Protein AF-A0A2D5KA49-F1 (afdb_monomer_lite)

Sequence (143 aa):
MEFKLVHLPDELMQYQDSATKEDYTVKQFQLLISPQNDQIELFKVGIDDSESLDKRIQKLEFKTDSLFTAEVSGQTLLPVFTHYENYRGIKEEVLIHLHFETMKEITDDFTVVLNDFIFQSGEHRFVFEADKLNNPPLLKTIN

Radius of gyration: 17.17 Å; chains: 1; bounding box: 36×40×48 Å

Secondary structure (DSSP, 8-state):
-EEEEEEEPP-S-EEE-TTT--EEEEEEEEEEEE-SSTT--HHHHTT-S-S-HHHHHHHHT--GGGTEEEEETTEEEPPSEEEEE-TT-SSS-EEEEEEEEEESS--S-EEEEEEETTTT-EEEEEEE-HHHHHSPPP-----

pLDDT: mean 76.77, std 15.96, range [42.31, 97.25]

Structure (mmCIF, N/CA/C/O backbone):
data_AF-A0A2D5KA49-F1
#
_entry.id   AF-A0A2D5KA49-F1
#
loop_
_atom_site.group_PDB
_atom_site.id
_atom_site.type_symbol
_atom_site.label_atom_id
_atom_site.label_alt_id
_atom_site.label_comp_id
_atom_site.label_asym_id
_atom_site.label_entity_id
_atom_site.label_seq_id
_atom_site.pdbx_PDB_ins_code
_atom_site.Cartn_x
_atom_site.Cartn_y
_atom_site.Cartn_z
_atom_site.occupancy
_atom_site.B_iso_or_equiv
_atom_site.auth_seq_id
_atom_site.auth_comp_id
_atom_site.auth_asym_id
_atom_site.auth_atom_id
_atom_site.pdbx_PDB_model_num
ATOM 1 N N . MET A 1 1 ? -2.621 -5.736 15.677 1.00 83.56 1 MET A N 1
ATOM 2 C CA . MET A 1 1 ? -3.352 -5.421 14.427 1.00 83.56 1 MET A CA 1
ATOM 3 C C . MET A 1 1 ? -2.782 -6.261 13.309 1.00 83.56 1 MET A C 1
ATOM 5 O O . MET A 1 1 ? -1.641 -6.696 13.419 1.00 83.56 1 MET A O 1
ATOM 9 N N . GLU A 1 2 ? -3.571 -6.510 12.277 1.00 88.56 2 GLU A N 1
ATOM 10 C CA . GLU A 1 2 ? -3.139 -7.180 11.059 1.00 88.56 2 GLU A CA 1
ATOM 11 C C . GLU A 1 2 ? -3.120 -6.168 9.912 1.00 88.56 2 GLU A C 1
ATOM 13 O O . GLU A 1 2 ? -4.050 -5.378 9.753 1.00 88.56 2 GLU A O 1
ATOM 18 N N . PHE A 1 3 ? -2.039 -6.199 9.135 1.00 90.88 3 PHE A N 1
ATOM 19 C CA . PHE A 1 3 ? -1.862 -5.394 7.936 1.00 90.88 3 PHE A CA 1
ATOM 20 C C . PHE A 1 3 ? -1.690 -6.337 6.756 1.00 90.88 3 PHE A C 1
ATOM 22 O O . PHE A 1 3 ? -0.763 -7.149 6.731 1.00 90.88 3 PHE A O 1
ATOM 29 N N . LYS A 1 4 ? -2.578 -6.231 5.773 1.00 93.94 4 LYS A N 1
ATOM 30 C CA . LYS A 1 4 ? -2.550 -7.081 4.588 1.00 93.94 4 LYS A CA 1
ATOM 31 C C . LYS A 1 4 ? -2.641 -6.235 3.333 1.00 93.94 4 LYS A C 1
ATOM 33 O O . LYS A 1 4 ? -3.706 -5.718 3.010 1.00 93.94 4 LYS A O 1
ATOM 38 N N . LEU A 1 5 ? -1.525 -6.132 2.620 1.00 93.88 5 LEU A N 1
ATOM 39 C CA . LEU A 1 5 ? -1.453 -5.435 1.344 1.00 93.88 5 LEU A CA 1
ATOM 40 C C . LEU A 1 5 ? -1.586 -6.428 0.189 1.00 93.88 5 LEU A C 1
ATOM 42 O O . LEU A 1 5 ? -0.891 -7.444 0.151 1.00 93.88 5 LEU A O 1
ATOM 46 N N . VAL A 1 6 ? -2.469 -6.128 -0.758 1.00 92.88 6 VAL A N 1
ATOM 47 C CA . VAL A 1 6 ? -2.623 -6.898 -1.996 1.00 92.88 6 VAL A CA 1
ATOM 48 C C . VAL A 1 6 ? -2.419 -5.993 -3.203 1.00 92.88 6 VAL A C 1
ATOM 50 O O . VAL A 1 6 ? -2.850 -4.845 -3.193 1.00 92.88 6 VAL A O 1
ATOM 53 N N . HIS A 1 7 ? -1.770 -6.514 -4.239 1.00 90.75 7 HIS A N 1
ATOM 54 C CA . HIS A 1 7 ? -1.725 -5.873 -5.550 1.00 90.75 7 HIS A CA 1
ATOM 55 C C . HIS A 1 7 ? -3.046 -6.133 -6.281 1.00 90.75 7 HIS A C 1
ATOM 57 O O . HIS A 1 7 ? -3.512 -7.277 -6.336 1.00 90.75 7 HIS A O 1
ATOM 63 N N . LEU A 1 8 ? -3.638 -5.080 -6.832 1.00 86.94 8 LEU A N 1
ATOM 64 C CA . LEU A 1 8 ? -4.794 -5.163 -7.711 1.00 86.94 8 LEU A CA 1
ATOM 65 C C . LEU A 1 8 ? -4.278 -5.202 -9.155 1.00 86.94 8 LEU A C 1
ATOM 67 O O . LEU A 1 8 ? -3.533 -4.303 -9.536 1.00 86.94 8 LEU A O 1
ATOM 71 N N . PRO A 1 9 ? -4.622 -6.232 -9.951 1.00 75.25 9 PRO A N 1
ATOM 72 C CA . PRO A 1 9 ? -4.177 -6.319 -11.335 1.00 75.25 9 PRO A CA 1
ATOM 73 C C . PRO A 1 9 ? -4.582 -5.072 -12.115 1.00 75.25 9 PRO A C 1
ATOM 75 O O . PRO A 1 9 ? -5.720 -4.619 -11.997 1.00 75.25 9 PRO A O 1
ATOM 78 N N . ASP A 1 10 ? -3.672 -4.567 -12.943 1.00 68.25 10 ASP A N 1
ATOM 79 C CA . ASP A 1 10 ? -3.952 -3.426 -13.802 1.00 68.25 10 ASP A CA 1
ATOM 80 C C . ASP A 1 10 ? -5.162 -3.741 -14.705 1.00 68.25 10 ASP A C 1
ATOM 82 O O . ASP A 1 10 ? -5.121 -4.652 -15.538 1.00 68.25 10 ASP A O 1
ATOM 86 N N . GLU A 1 11 ? -6.236 -2.955 -14.607 1.00 61.00 11 GLU A N 1
ATOM 87 C CA . GLU A 1 11 ? -7.047 -2.710 -15.797 1.00 61.00 11 GLU A CA 1
ATOM 88 C C . GLU A 1 11 ? -6.111 -1.973 -16.752 1.00 61.00 11 GLU A C 1
ATOM 90 O O . GLU A 1 11 ? -5.633 -0.906 -16.390 1.00 61.00 11 GLU A O 1
ATOM 95 N N . LEU A 1 12 ? -5.764 -2.574 -17.895 1.00 52.88 12 LEU A N 1
ATOM 96 C CA . LEU A 1 12 ? -4.778 -2.084 -18.872 1.00 52.88 12 LEU A CA 1
ATOM 97 C C . LEU A 1 12 ? -4.971 -0.592 -19.228 1.00 52.88 12 LEU A C 1
ATOM 99 O O . LEU A 1 12 ? -5.525 -0.256 -20.271 1.00 52.88 12 LEU A O 1
ATOM 103 N N . MET A 1 13 ? -4.485 0.311 -18.382 1.00 52.34 13 MET A N 1
ATOM 104 C CA . MET A 1 13 ? -4.484 1.752 -18.584 1.00 52.34 13 MET A CA 1
ATOM 105 C C . MET A 1 13 ? -3.026 2.168 -18.704 1.00 52.34 13 MET A C 1
ATOM 107 O O . MET A 1 13 ? -2.321 2.379 -17.721 1.00 52.34 13 MET A O 1
ATOM 111 N N . GLN A 1 14 ? -2.557 2.184 -19.950 1.00 59.94 14 GLN A N 1
ATOM 112 C CA . GLN A 1 14 ? -1.242 2.701 -20.305 1.00 59.94 14 GLN A CA 1
ATOM 113 C C . GLN A 1 14 ? -1.380 4.205 -20.507 1.00 59.94 14 GLN A C 1
ATOM 115 O O . GLN A 1 14 ? -2.161 4.649 -21.353 1.00 59.94 14 GLN A O 1
ATOM 120 N N . TYR A 1 15 ? -0.633 4.974 -19.723 1.00 64.88 15 TYR A N 1
ATOM 121 C CA . TYR A 1 15 ? -0.568 6.418 -19.870 1.00 64.88 15 TYR A CA 1
ATOM 122 C C . TYR A 1 15 ? 0.723 6.760 -20.600 1.00 64.88 15 TYR A C 1
ATOM 124 O O . TYR A 1 15 ? 1.793 6.254 -20.267 1.00 64.88 15 TYR A O 1
ATOM 132 N N . GLN A 1 16 ? 0.612 7.609 -21.617 1.00 60.59 16 GLN A N 1
ATOM 133 C CA . GLN A 1 16 ? 1.772 8.181 -22.278 1.00 60.59 16 GLN A CA 1
ATOM 134 C C . GLN A 1 16 ? 1.882 9.634 -21.843 1.00 60.59 16 GLN A C 1
ATOM 136 O O . GLN A 1 16 ? 0.955 10.422 -22.065 1.00 60.59 16 GLN A O 1
ATOM 141 N N . ASP A 1 17 ? 3.009 10.002 -21.242 1.00 63.41 17 ASP A N 1
ATOM 142 C CA . ASP A 1 17 ? 3.272 11.407 -20.968 1.00 63.41 17 ASP A CA 1
ATOM 143 C C . ASP A 1 17 ? 3.488 12.137 -22.301 1.00 63.41 17 ASP A C 1
ATOM 145 O O . ASP A 1 17 ? 4.411 11.863 -23.070 1.00 63.41 17 ASP A O 1
ATOM 149 N N . SER A 1 18 ? 2.604 13.090 -22.589 1.00 58.16 18 SER A N 1
ATOM 150 C CA . SER A 1 18 ? 2.638 13.894 -23.811 1.00 58.16 18 SER A CA 1
ATOM 151 C C . SER A 1 18 ? 3.921 14.723 -23.991 1.00 58.16 18 SER A C 1
ATOM 153 O O . SER A 1 18 ? 4.251 15.077 -25.125 1.00 58.16 18 SER A O 1
ATOM 155 N N . ALA A 1 19 ? 4.646 15.028 -22.909 1.00 64.00 19 ALA A N 1
ATOM 156 C CA . ALA A 1 19 ? 5.863 15.834 -22.927 1.00 64.00 19 ALA A CA 1
ATOM 157 C C . ALA A 1 19 ? 7.131 14.986 -23.105 1.00 64.00 19 ALA A C 1
ATOM 159 O O . ALA A 1 19 ? 7.995 15.341 -23.910 1.00 64.00 19 ALA A O 1
ATOM 160 N N . THR A 1 20 ? 7.242 13.867 -22.386 1.00 67.44 20 THR A N 1
ATOM 161 C CA . THR A 1 20 ? 8.438 13.001 -22.391 1.00 67.44 20 THR A CA 1
ATOM 162 C C . THR A 1 20 ? 8.332 11.829 -23.369 1.00 67.44 20 THR A C 1
ATOM 164 O O . THR A 1 20 ? 9.354 11.284 -23.782 1.00 67.44 20 THR A O 1
ATOM 167 N N . LYS A 1 21 ? 7.112 11.488 -23.812 1.00 66.12 21 LYS A N 1
ATOM 168 C CA . LYS A 1 21 ? 6.766 10.274 -24.575 1.00 66.12 21 LYS A CA 1
ATOM 169 C C . LYS A 1 21 ? 7.089 8.966 -23.851 1.00 66.12 21 LYS A C 1
ATOM 171 O O . LYS A 1 21 ? 7.092 7.922 -24.504 1.00 66.12 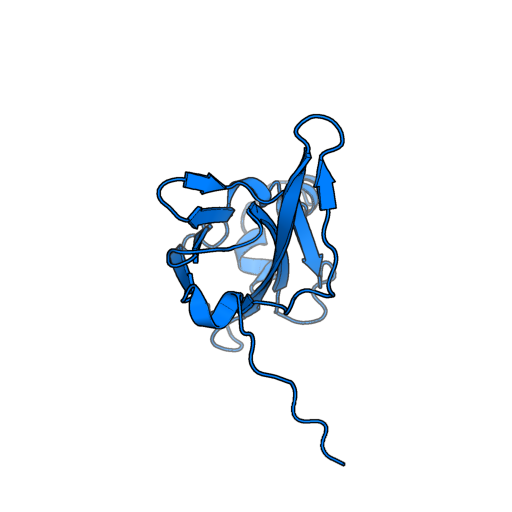21 LYS A O 1
ATOM 176 N N . GLU A 1 22 ? 7.364 9.013 -22.553 1.00 69.50 22 GLU A N 1
ATOM 177 C CA . GLU A 1 22 ? 7.603 7.815 -21.758 1.00 69.50 22 GLU A CA 1
ATOM 178 C C . GLU A 1 22 ? 6.276 7.106 -21.454 1.00 69.50 22 GLU A C 1
ATOM 180 O O . GLU A 1 22 ? 5.236 7.740 -21.242 1.00 69.50 22 GLU A O 1
ATOM 185 N N . ASP A 1 23 ? 6.322 5.773 -21.507 1.00 73.50 23 ASP A N 1
ATOM 186 C CA . ASP A 1 23 ? 5.198 4.905 -21.173 1.00 73.50 23 ASP A CA 1
ATOM 187 C C . ASP A 1 23 ? 5.216 4.643 -19.664 1.00 73.50 23 ASP A C 1
ATOM 189 O O . ASP A 1 23 ? 6.128 3.981 -19.151 1.00 73.50 23 ASP A O 1
ATOM 193 N N . TYR A 1 24 ? 4.170 5.091 -18.977 1.00 77.25 24 TYR A N 1
ATOM 194 C CA . TYR A 1 24 ? 3.973 4.835 -17.557 1.00 77.25 24 TYR A CA 1
ATOM 195 C C . TYR A 1 24 ? 2.777 3.913 -17.327 1.00 77.25 24 TYR A C 1
ATOM 197 O O . TYR A 1 24 ? 1.810 3.856 -18.096 1.00 77.25 24 TYR A O 1
ATOM 205 N N . THR A 1 25 ? 2.863 3.163 -16.235 1.00 82.19 25 THR A N 1
ATOM 206 C CA . THR A 1 25 ? 1.784 2.321 -15.721 1.00 82.19 25 THR A CA 1
ATOM 207 C C . THR A 1 25 ? 1.511 2.692 -14.275 1.00 82.19 25 THR A C 1
ATOM 209 O O . THR A 1 25 ? 2.404 3.138 -13.555 1.00 82.19 25 THR A O 1
ATOM 212 N N . VAL A 1 26 ? 0.263 2.526 -13.850 1.00 86.69 26 VAL A N 1
ATOM 213 C CA . VAL A 1 26 ? -0.142 2.776 -12.467 1.00 86.69 26 VAL A CA 1
ATOM 214 C C . VAL A 1 26 ? -0.338 1.437 -11.785 1.00 86.69 26 VAL A C 1
ATOM 216 O O . VAL A 1 26 ? -1.267 0.714 -12.134 1.00 86.69 26 VAL A O 1
ATOM 219 N N . LYS A 1 27 ? 0.504 1.131 -10.797 1.00 88.62 27 LYS A N 1
ATOM 220 C CA . LYS A 1 27 ? 0.335 -0.058 -9.959 1.00 88.62 27 LYS A CA 1
ATOM 221 C C . LYS A 1 27 ? -0.584 0.252 -8.802 1.00 88.62 27 LYS A C 1
ATOM 223 O O . LYS A 1 27 ? -0.371 1.218 -8.066 1.00 88.62 27 LYS A O 1
ATOM 228 N N . GLN A 1 28 ? -1.600 -0.585 -8.658 1.00 91.12 28 GLN A N 1
ATOM 229 C CA . GLN A 1 28 ? -2.670 -0.409 -7.692 1.00 91.12 28 GLN A CA 1
ATOM 230 C C . GLN A 1 28 ? -2.513 -1.416 -6.559 1.00 91.12 28 GLN A C 1
ATOM 232 O O . GLN A 1 28 ? -2.280 -2.605 -6.777 1.00 91.12 28 GLN A O 1
ATOM 237 N N . PHE A 1 29 ? -2.659 -0.945 -5.330 1.00 92.62 29 PHE A N 1
ATOM 238 C CA . PHE A 1 29 ? -2.593 -1.769 -4.136 1.00 92.62 29 PHE A CA 1
ATOM 239 C C . PHE A 1 29 ? -3.748 -1.443 -3.204 1.00 92.62 29 PHE A C 1
ATOM 241 O O . PHE A 1 29 ? -4.224 -0.313 -3.147 1.00 92.62 29 PHE A O 1
ATOM 248 N N . GLN A 1 30 ? -4.159 -2.442 -2.434 1.00 93.12 30 GLN A N 1
ATOM 249 C CA . GLN A 1 30 ? -5.195 -2.308 -1.427 1.00 93.12 30 GLN A CA 1
ATOM 250 C C . GLN A 1 30 ? -4.680 -2.849 -0.096 1.00 93.12 30 GLN A C 1
ATOM 252 O O . GLN A 1 30 ? -4.370 -4.036 0.026 1.00 93.12 30 GLN A O 1
ATOM 257 N N . LEU A 1 31 ? -4.568 -1.975 0.900 1.00 92.69 31 LEU A N 1
ATOM 258 C CA . LEU A 1 31 ? -4.214 -2.331 2.266 1.00 92.69 31 LEU A CA 1
ATOM 259 C C . LEU A 1 31 ? -5.485 -2.524 3.078 1.00 92.69 31 LEU A C 1
ATOM 261 O O . LEU A 1 31 ? -6.271 -1.595 3.243 1.00 92.69 31 LEU A O 1
ATOM 265 N N . LEU A 1 32 ? -5.648 -3.719 3.628 1.00 91.12 32 LEU A N 1
ATOM 266 C CA . LEU A 1 32 ? -6.597 -3.984 4.695 1.00 91.12 32 LEU A CA 1
ATOM 267 C C . LEU A 1 32 ? -5.885 -3.860 6.042 1.00 91.12 32 LEU A C 1
ATOM 269 O O . LEU A 1 32 ? -4.855 -4.501 6.266 1.00 91.12 32 LEU A O 1
ATOM 273 N N . ILE A 1 33 ? -6.469 -3.067 6.934 1.00 88.12 33 ILE A N 1
ATOM 274 C CA . ILE A 1 33 ? -6.098 -2.981 8.344 1.00 88.12 33 ILE A CA 1
ATOM 275 C C . ILE A 1 33 ? -7.263 -3.534 9.155 1.00 88.12 33 ILE A C 1
ATOM 277 O O . ILE A 1 33 ? -8.377 -3.013 9.079 1.00 88.12 33 ILE A O 1
ATOM 281 N N . SER A 1 34 ? -7.006 -4.578 9.934 1.00 87.88 34 SER A N 1
ATOM 282 C CA . SER A 1 34 ? -8.008 -5.233 10.777 1.00 87.88 34 SER A CA 1
ATOM 283 C C . SER A 1 34 ? -7.469 -5.489 12.191 1.00 87.88 34 SER A C 1
ATOM 285 O O . SER A 1 34 ? -6.253 -5.609 12.415 1.00 87.88 34 SER A O 1
ATOM 287 N N . PRO A 1 35 ? -8.343 -5.551 13.206 1.00 84.62 35 PRO A N 1
ATOM 288 C CA . PRO A 1 35 ? -7.956 -5.970 14.536 1.00 84.62 35 PRO A CA 1
ATOM 289 C C . PRO A 1 35 ? -7.628 -7.469 14.522 1.00 84.62 35 PRO A C 1
ATOM 291 O O . PRO A 1 35 ? -8.244 -8.258 13.814 1.00 84.62 35 PRO A O 1
ATOM 294 N N . GLN A 1 36 ? -6.652 -7.883 15.333 1.00 82.12 36 GLN A N 1
ATOM 295 C CA . GLN A 1 36 ? -6.300 -9.308 15.471 1.00 82.12 36 GLN A CA 1
ATOM 296 C C . GLN A 1 36 ? -7.310 -10.088 16.325 1.00 82.12 36 GLN A C 1
ATOM 298 O O . GLN A 1 36 ? -7.280 -11.316 16.351 1.00 82.12 36 GLN A O 1
ATOM 303 N N . ASN A 1 37 ? -8.151 -9.380 17.077 1.00 78.69 37 ASN A N 1
ATOM 304 C CA . ASN A 1 37 ? -9.232 -9.930 17.879 1.00 78.69 37 ASN A CA 1
ATOM 305 C C . ASN A 1 37 ? -10.274 -8.836 18.158 1.00 78.69 37 ASN A C 1
ATOM 307 O O . ASN A 1 37 ? -9.962 -7.648 18.094 1.00 78.69 37 ASN A O 1
ATOM 311 N N . ASP A 1 38 ? -11.478 -9.245 18.545 1.00 75.31 38 ASP A N 1
ATOM 312 C CA . ASP A 1 38 ? -12.626 -8.352 18.766 1.00 75.31 38 ASP A CA 1
ATOM 313 C C . ASP A 1 38 ? -12.460 -7.375 19.952 1.00 75.31 38 ASP A C 1
ATOM 315 O O . ASP A 1 38 ? -13.366 -6.601 20.245 1.00 75.31 38 ASP A O 1
ATOM 319 N N . GLN A 1 39 ? -11.333 -7.412 20.675 1.00 71.31 39 GLN A N 1
ATOM 320 C CA . GLN A 1 39 ? -11.067 -6.517 21.808 1.00 71.31 39 GLN A CA 1
ATOM 321 C C . GLN A 1 39 ? -10.348 -5.225 21.396 1.00 71.31 39 GLN A C 1
ATOM 323 O O . GLN A 1 39 ? -10.220 -4.318 22.217 1.00 71.31 39 GLN A O 1
ATOM 328 N N . ILE A 1 40 ? -9.856 -5.135 20.156 1.00 68.62 40 ILE A N 1
ATOM 329 C CA . ILE A 1 40 ? -9.194 -3.939 19.630 1.00 68.62 40 ILE A CA 1
ATOM 330 C C . ILE A 1 40 ? -10.209 -3.139 18.815 1.00 68.62 40 ILE A C 1
ATOM 332 O O . ILE A 1 40 ? -10.632 -3.570 17.748 1.00 68.62 40 ILE A O 1
ATOM 336 N N . GLU A 1 41 ? -10.547 -1.947 19.294 1.00 70.75 41 GLU A N 1
ATOM 337 C CA . GLU A 1 41 ? -11.376 -0.989 18.560 1.00 70.75 41 GLU A CA 1
ATOM 338 C C . GLU A 1 41 ? -10.456 -0.042 17.779 1.00 70.75 41 GLU A C 1
ATOM 340 O O . GLU A 1 41 ? -9.907 0.914 18.337 1.00 70.75 41 GLU A O 1
ATOM 345 N N . LEU A 1 42 ? -10.257 -0.318 16.486 1.00 71.88 42 LEU A N 1
ATOM 346 C CA . LEU A 1 42 ? -9.337 0.424 15.616 1.00 71.88 42 LEU A CA 1
ATOM 347 C C . LEU A 1 42 ? -9.669 1.912 15.600 1.00 71.88 42 LEU A C 1
ATOM 349 O O . LEU A 1 42 ? -8.778 2.758 15.696 1.00 71.88 42 LEU A O 1
ATOM 353 N N . PHE A 1 43 ? -10.960 2.234 15.537 1.00 69.12 43 PHE A N 1
ATOM 354 C CA . PHE A 1 43 ? -11.392 3.622 15.530 1.00 69.12 43 PHE A CA 1
ATOM 355 C C . PHE A 1 43 ? -11.202 4.292 16.889 1.00 69.12 43 PHE A C 1
ATOM 357 O O . PHE A 1 43 ? -11.003 5.501 16.913 1.00 69.12 43 PHE A O 1
ATOM 364 N N . LYS A 1 44 ? -11.183 3.555 18.012 1.00 63.31 44 LYS A N 1
ATOM 365 C CA . LYS A 1 44 ? -10.952 4.156 19.337 1.00 63.31 44 LYS A CA 1
ATOM 366 C C . LYS A 1 44 ? -9.484 4.391 19.668 1.00 63.31 44 LYS A C 1
ATOM 368 O O . LYS A 1 44 ? -9.182 5.388 20.317 1.00 63.31 44 LYS A O 1
ATOM 373 N N . VAL A 1 45 ? -8.573 3.558 19.160 1.00 57.56 45 VAL A N 1
ATOM 374 C CA . VAL A 1 45 ? -7.116 3.747 19.325 1.00 57.56 45 VAL A CA 1
ATOM 375 C C . VAL A 1 45 ? -6.648 5.103 18.760 1.00 57.56 45 VAL A C 1
ATOM 377 O O . VAL A 1 45 ? -5.693 5.682 19.268 1.00 57.56 45 VAL A O 1
ATOM 380 N N . GLY A 1 46 ? -7.368 5.675 17.787 1.00 49.00 46 GLY A N 1
ATOM 381 C CA . GLY A 1 46 ? -7.144 7.042 17.291 1.00 49.00 46 GLY A CA 1
ATOM 382 C C . GLY A 1 46 ? -7.940 8.162 17.993 1.00 49.00 46 GLY A C 1
ATOM 383 O O . GLY A 1 46 ? -7.758 9.332 17.656 1.00 49.00 46 GLY A O 1
ATOM 384 N N . ILE A 1 47 ? -8.842 7.839 18.930 1.00 48.25 47 ILE A N 1
ATOM 385 C CA . ILE A 1 47 ? -9.826 8.759 19.547 1.00 48.25 47 ILE A CA 1
ATOM 386 C C . ILE A 1 47 ? -9.434 9.216 20.965 1.00 48.25 47 ILE A C 1
ATOM 388 O O . ILE A 1 47 ? -9.976 10.224 21.433 1.00 48.25 47 ILE A O 1
ATOM 392 N N . ASP A 1 48 ? -8.482 8.554 21.629 1.00 46.66 48 ASP A N 1
ATOM 393 C CA . ASP A 1 48 ? -8.080 8.876 23.014 1.00 46.66 48 ASP A CA 1
ATOM 394 C C . ASP A 1 48 ? -7.260 10.177 23.173 1.00 46.66 48 ASP A C 1
ATOM 396 O O . ASP A 1 48 ? -6.945 10.586 24.291 1.00 46.66 48 ASP A O 1
ATOM 400 N N . ASP A 1 49 ? -6.976 10.904 22.089 1.00 45.84 49 ASP A N 1
ATOM 401 C CA . ASP A 1 49 ? -6.401 12.251 22.157 1.00 45.84 49 ASP A CA 1
ATOM 402 C C . ASP A 1 49 ? -7.522 13.301 22.234 1.00 45.84 49 ASP A C 1
ATOM 404 O O . ASP A 1 49 ? -8.255 13.508 21.268 1.00 45.84 49 ASP A O 1
ATOM 408 N N . SER A 1 50 ? -7.683 13.945 23.393 1.00 48.72 50 SER A N 1
ATOM 409 C CA . SER A 1 50 ? -8.764 14.879 23.786 1.00 48.72 50 SER A CA 1
ATOM 410 C C . SER A 1 50 ? -9.048 16.084 22.862 1.00 48.72 50 SER A C 1
ATOM 412 O O . SER A 1 50 ? -9.921 16.900 23.163 1.00 48.72 50 SER A O 1
ATOM 414 N N . GLU A 1 51 ? -8.353 16.221 21.734 1.00 53.81 51 GLU A N 1
ATOM 415 C CA . GLU A 1 51 ? -8.592 17.286 20.764 1.00 53.81 51 GLU A CA 1
ATOM 416 C C . GLU A 1 51 ? -9.820 17.025 19.868 1.00 53.81 51 GLU A C 1
ATOM 418 O O . GLU A 1 51 ? -10.098 15.903 19.447 1.00 53.81 51 GLU A O 1
ATOM 423 N N . SER A 1 52 ? -10.553 18.105 19.575 1.00 51.59 52 SER A N 1
ATOM 424 C CA . SER A 1 52 ? -11.842 18.186 18.867 1.00 51.59 52 SER A CA 1
ATOM 425 C C . SER A 1 52 ? -12.038 17.229 17.681 1.00 51.59 52 SER A C 1
ATOM 427 O O . SER A 1 52 ? -11.166 17.113 16.819 1.00 51.59 52 SER A O 1
ATOM 429 N N . LEU A 1 53 ? -13.251 16.672 17.578 1.00 49.25 53 LEU A N 1
ATOM 430 C CA . LEU A 1 53 ? -13.772 15.824 16.490 1.00 49.25 53 LEU A CA 1
ATOM 431 C C . LEU A 1 53 ? -13.391 16.285 15.066 1.00 49.25 53 LEU A C 1
ATOM 433 O O . LEU A 1 53 ? -13.039 15.451 14.235 1.00 49.25 53 LEU A O 1
ATOM 437 N N . ASP A 1 54 ? -13.355 17.592 14.803 1.00 45.38 54 ASP A N 1
ATOM 438 C CA . ASP A 1 54 ? -13.025 18.145 13.480 1.00 45.38 54 ASP A CA 1
ATOM 439 C C . ASP A 1 54 ? -11.551 17.946 13.083 1.00 45.38 54 ASP A C 1
ATOM 441 O O . ASP A 1 54 ? -11.247 17.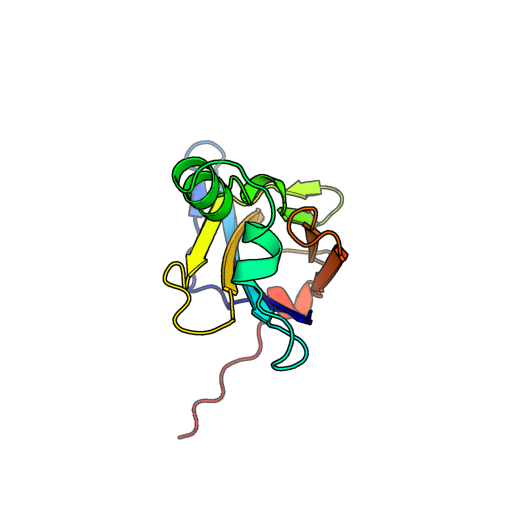672 11.923 1.00 45.38 54 ASP A O 1
ATOM 445 N N . LYS A 1 55 ? -10.619 17.970 14.049 1.00 47.34 55 LYS A N 1
ATOM 446 C CA . LYS A 1 55 ? -9.213 17.595 13.806 1.00 47.34 55 LYS A CA 1
ATOM 447 C C . LYS A 1 55 ? -9.059 16.088 13.586 1.00 47.34 55 LYS A C 1
ATOM 449 O O . LYS A 1 55 ? -8.065 15.668 13.008 1.00 47.34 55 LYS A O 1
ATOM 454 N N . ARG A 1 56 ? -10.012 15.268 14.046 1.00 51.00 56 ARG A N 1
ATOM 455 C CA . ARG A 1 56 ? -9.975 13.796 13.955 1.00 51.00 56 ARG A CA 1
ATOM 456 C C . ARG A 1 56 ? -10.444 13.282 12.597 1.00 51.00 56 ARG A C 1
ATOM 458 O O . ARG A 1 56 ? -9.862 12.330 12.095 1.00 51.00 56 ARG A O 1
ATOM 465 N N . ILE A 1 57 ? -11.431 13.944 11.991 1.00 48.31 57 ILE A N 1
ATOM 466 C CA . ILE A 1 57 ? -11.842 13.691 10.602 1.00 48.31 57 ILE A CA 1
ATOM 467 C C . ILE A 1 57 ? -10.747 14.166 9.641 1.00 48.31 57 ILE A C 1
ATOM 469 O O . ILE A 1 57 ? -10.359 13.402 8.773 1.00 48.31 57 ILE A O 1
ATOM 473 N N . GLN A 1 58 ? -10.143 15.339 9.870 1.00 43.81 58 GLN A N 1
ATOM 474 C CA . GLN A 1 58 ? -8.987 15.807 9.083 1.00 43.81 58 GLN A CA 1
ATOM 475 C C . GLN A 1 58 ? -7.715 14.974 9.289 1.00 43.81 58 GLN A C 1
ATOM 477 O O . GLN A 1 58 ? -6.860 14.922 8.406 1.00 43.81 58 GLN A O 1
ATOM 482 N N . LYS A 1 59 ? -7.580 14.345 10.466 1.00 47.94 59 LYS A N 1
ATOM 483 C CA . LYS A 1 59 ? -6.641 13.253 10.690 1.00 47.94 59 LYS A CA 1
ATOM 484 C C . LYS A 1 59 ? -7.100 12.081 9.819 1.00 47.94 59 LYS A C 1
ATOM 486 O O . LYS A 1 59 ? -6.480 11.904 8.815 1.00 47.94 59 LYS A O 1
ATOM 491 N N . LEU A 1 60 ? -8.202 11.363 10.000 1.00 49.28 60 LEU A N 1
ATOM 492 C CA . LEU A 1 60 ? -8.528 10.188 9.148 1.00 49.28 60 LEU A CA 1
ATOM 493 C C . LEU A 1 60 ? -8.682 10.422 7.618 1.00 49.28 60 LEU A C 1
ATOM 495 O O . LEU A 1 60 ? -8.439 9.492 6.858 1.00 49.28 60 LEU A O 1
ATOM 499 N N . GLU A 1 61 ? -8.971 11.639 7.148 1.00 50.09 61 GLU A N 1
ATOM 500 C CA . GLU A 1 61 ? -8.801 12.099 5.748 1.00 50.09 61 GLU A CA 1
ATOM 501 C C . GLU A 1 61 ? -7.313 12.323 5.370 1.00 50.09 61 GLU A C 1
ATOM 503 O O . GLU A 1 61 ? -7.004 13.015 4.402 1.00 50.09 61 GLU A O 1
ATOM 508 N N . PHE A 1 62 ? -6.394 11.778 6.178 1.00 51.41 62 PHE A N 1
ATOM 509 C CA . PHE A 1 62 ? -4.973 12.096 6.310 1.00 51.41 62 PHE A CA 1
ATOM 510 C C . PHE A 1 62 ? -4.320 12.198 4.941 1.00 51.41 62 PHE A C 1
ATOM 512 O O . PHE A 1 62 ? -4.572 11.388 4.050 1.00 51.41 62 PHE A O 1
ATOM 519 N N . LYS A 1 63 ? -3.323 13.082 4.881 1.00 58.03 63 LYS A N 1
ATOM 520 C CA . LYS A 1 63 ? -2.129 13.006 4.023 1.00 58.03 63 LYS A CA 1
ATOM 521 C C . LYS A 1 63 ? -1.365 11.692 4.226 1.00 58.03 63 LYS A C 1
ATOM 523 O O . LYS A 1 63 ? -0.173 11.667 4.513 1.00 58.03 63 LYS A O 1
ATOM 528 N N . THR A 1 64 ? -2.067 10.590 4.170 1.00 69.56 64 THR A N 1
ATOM 529 C CA . THR A 1 64 ? -1.581 9.230 4.219 1.00 69.56 64 THR A CA 1
ATOM 530 C C . THR A 1 64 ? -0.702 8.922 3.032 1.00 69.56 64 THR A C 1
ATOM 532 O O . THR A 1 64 ? 0.177 8.086 3.166 1.00 69.56 64 THR A O 1
ATOM 535 N N . ASP A 1 65 ? -0.807 9.710 1.963 1.00 72.75 65 ASP A N 1
ATOM 536 C CA . ASP A 1 65 ? 0.219 9.822 0.932 1.00 72.75 65 ASP A CA 1
ATOM 537 C C . ASP A 1 65 ? 1.637 9.910 1.531 1.00 72.75 65 ASP A C 1
ATOM 539 O O . ASP A 1 65 ? 2.574 9.354 0.979 1.00 72.75 65 ASP A O 1
ATOM 543 N N . SER A 1 66 ? 1.804 10.569 2.690 1.00 80.94 66 SER A N 1
ATOM 544 C CA . SER A 1 66 ? 3.093 10.693 3.392 1.00 80.94 66 SER A CA 1
ATOM 545 C C . SER A 1 66 ? 3.475 9.504 4.283 1.00 80.94 66 SER A C 1
ATOM 547 O O . SER A 1 66 ? 4.609 9.433 4.750 1.00 80.94 66 SER A O 1
ATOM 549 N N . LEU A 1 67 ? 2.542 8.587 4.545 1.00 87.19 67 LEU A N 1
ATOM 550 C CA . LEU A 1 67 ? 2.787 7.347 5.291 1.00 87.19 67 LEU A CA 1
ATOM 551 C C . LEU A 1 67 ? 3.335 6.250 4.393 1.00 87.19 67 LEU A C 1
ATOM 553 O O . LEU A 1 67 ? 4.026 5.354 4.881 1.00 87.19 67 LEU A O 1
ATOM 557 N N . PHE A 1 68 ? 2.980 6.314 3.113 1.00 92.25 68 PHE A N 1
ATOM 558 C CA . PHE A 1 68 ? 3.306 5.299 2.138 1.00 92.25 68 PHE A CA 1
ATOM 559 C C . PHE A 1 68 ? 4.393 5.784 1.197 1.00 92.25 68 PHE A C 1
ATOM 561 O O . PHE A 1 68 ? 4.336 6.874 0.638 1.00 92.25 68 PHE A O 1
ATOM 568 N N . THR A 1 69 ? 5.364 4.918 0.971 1.00 95.44 69 THR A N 1
ATOM 569 C CA . THR A 1 69 ? 6.328 5.061 -0.116 1.00 95.44 69 THR A CA 1
ATOM 570 C C . THR A 1 69 ? 6.471 3.718 -0.803 1.00 95.44 69 THR A C 1
ATOM 572 O O . THR A 1 69 ? 6.278 2.685 -0.162 1.00 95.44 69 THR A O 1
ATOM 575 N N . AL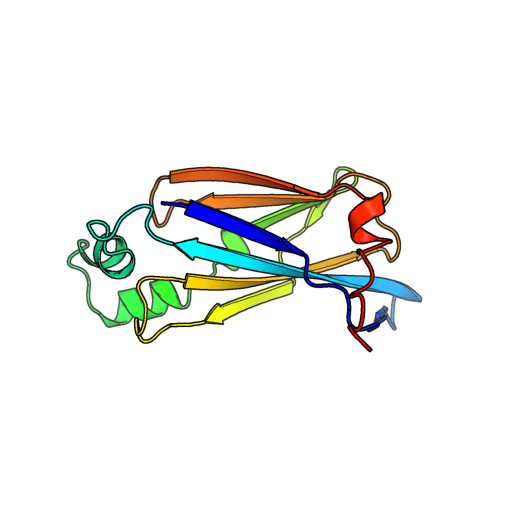A A 1 70 ? 6.839 3.708 -2.076 1.00 95.69 70 ALA A N 1
ATOM 576 C CA . ALA A 1 70 ? 7.308 2.494 -2.726 1.00 95.69 70 ALA A CA 1
ATOM 577 C C . ALA A 1 70 ? 8.795 2.600 -3.059 1.00 95.69 70 ALA A C 1
ATOM 579 O O . ALA A 1 70 ? 9.286 3.674 -3.387 1.00 95.69 70 ALA A O 1
ATOM 580 N N . GLU A 1 71 ? 9.511 1.490 -2.974 1.00 96.00 71 GLU A N 1
ATOM 581 C CA . GLU A 1 71 ? 10.900 1.367 -3.397 1.00 96.00 71 GLU A CA 1
ATOM 582 C C . GLU A 1 71 ? 10.971 0.388 -4.570 1.00 96.00 71 GLU A C 1
ATOM 584 O O . GLU A 1 71 ? 10.496 -0.744 -4.462 1.00 96.00 71 GLU A O 1
ATOM 589 N N . VAL A 1 72 ? 11.558 0.817 -5.687 1.00 93.69 72 VAL A N 1
ATOM 590 C CA . VAL A 1 72 ? 11.769 -0.020 -6.877 1.00 93.69 72 VAL A CA 1
ATOM 591 C C . VAL A 1 72 ? 13.001 0.467 -7.628 1.00 93.69 72 VAL A C 1
ATOM 593 O O . VAL A 1 72 ? 13.193 1.670 -7.790 1.00 93.69 72 VAL A O 1
ATOM 596 N N . SER A 1 73 ? 13.878 -0.447 -8.049 1.00 89.12 73 SER A N 1
ATOM 597 C CA . SER A 1 73 ? 15.092 -0.120 -8.820 1.00 89.12 73 SER A CA 1
ATOM 598 C C . SER A 1 73 ? 15.953 1.005 -8.216 1.00 89.12 73 SER A C 1
ATOM 600 O O . SER A 1 73 ? 16.524 1.834 -8.925 1.00 89.12 73 SER A O 1
ATOM 602 N N . GLY A 1 74 ? 16.027 1.064 -6.881 1.00 86.25 74 GLY A N 1
ATOM 603 C CA . GLY A 1 74 ? 16.763 2.098 -6.142 1.00 86.25 74 GLY A CA 1
ATOM 604 C C . GLY A 1 74 ? 16.101 3.483 -6.114 1.00 86.25 74 GLY A C 1
ATOM 605 O O . GLY A 1 74 ? 16.710 4.430 -5.619 1.00 86.25 74 GLY A O 1
ATOM 606 N N . GLN A 1 75 ? 14.878 3.613 -6.628 1.00 91.06 75 GLN A N 1
ATOM 607 C CA . GLN A 1 75 ? 14.064 4.824 -6.563 1.00 91.06 75 GLN A CA 1
ATOM 608 C C . GLN A 1 75 ? 13.026 4.720 -5.448 1.00 91.06 75 GLN A C 1
ATOM 610 O O . GLN A 1 75 ? 12.501 3.641 -5.177 1.00 91.06 75 GLN A O 1
ATOM 615 N N . THR A 1 76 ? 12.702 5.860 -4.838 1.00 94.31 76 THR A N 1
ATOM 616 C CA . THR A 1 76 ? 11.579 5.993 -3.907 1.00 94.31 76 THR A CA 1
ATOM 617 C C . THR A 1 76 ? 10.445 6.743 -4.595 1.00 94.31 76 THR A C 1
ATOM 619 O O . THR A 1 76 ? 10.625 7.879 -5.033 1.00 94.31 76 THR A O 1
ATOM 622 N N . LEU A 1 77 ? 9.281 6.109 -4.672 1.00 93.19 77 LEU A N 1
ATOM 623 C CA . LEU A 1 77 ? 8.062 6.638 -5.265 1.00 93.19 77 LEU A CA 1
ATOM 624 C C . LEU A 1 77 ? 7.100 7.083 -4.164 1.00 93.19 77 LEU A C 1
ATOM 626 O O . LEU A 1 77 ? 6.928 6.397 -3.152 1.00 93.19 77 LEU A O 1
ATOM 630 N N . LEU A 1 78 ? 6.440 8.212 -4.395 1.00 92.75 78 LEU A N 1
ATOM 631 C CA . LEU A 1 78 ? 5.289 8.639 -3.607 1.00 92.75 78 LEU A CA 1
ATOM 632 C C . LEU A 1 78 ? 4.009 8.154 -4.297 1.00 92.75 78 LEU A C 1
ATOM 634 O O . LEU A 1 78 ? 3.984 8.082 -5.530 1.00 92.75 78 LEU A O 1
ATOM 638 N N . PRO A 1 79 ? 2.953 7.817 -3.543 1.00 90.94 79 PRO A N 1
ATOM 639 C CA . PRO A 1 79 ? 1.680 7.472 -4.150 1.00 90.94 79 PRO A CA 1
ATOM 640 C C . PRO A 1 79 ? 1.130 8.683 -4.912 1.00 90.94 79 PRO A C 1
ATOM 642 O O . PRO A 1 79 ? 1.132 9.809 -4.413 1.00 90.94 79 PRO A O 1
ATOM 645 N N . VAL A 1 80 ? 0.647 8.446 -6.130 1.00 89.06 80 VAL A N 1
ATOM 646 C CA . VAL A 1 80 ? -0.046 9.459 -6.942 1.00 89.06 80 VAL A CA 1
ATOM 647 C C . VAL A 1 80 ? -1.516 9.591 -6.545 1.00 89.06 80 VAL A C 1
ATOM 649 O O . VAL A 1 80 ? -2.160 10.591 -6.858 1.00 89.06 80 VAL A O 1
ATOM 652 N N . PHE A 1 81 ? -2.049 8.583 -5.852 1.00 85.56 81 PHE A N 1
ATOM 653 C CA . PHE A 1 81 ? -3.392 8.589 -5.295 1.00 85.56 81 PHE A CA 1
ATOM 654 C C . PHE A 1 81 ? -3.476 7.664 -4.080 1.00 85.56 81 PHE A C 1
ATOM 656 O O . PHE A 1 81 ? -3.005 6.524 -4.131 1.00 85.56 81 PHE A O 1
ATOM 663 N N . THR A 1 82 ? -4.136 8.151 -3.028 1.00 85.75 82 THR A N 1
ATOM 664 C CA . THR A 1 82 ? -4.533 7.354 -1.868 1.00 85.75 82 THR A CA 1
ATOM 665 C C . THR A 1 82 ? -6.006 7.594 -1.553 1.00 85.75 82 THR A C 1
ATOM 667 O O . THR A 1 82 ? -6.469 8.736 -1.534 1.00 85.75 82 THR A O 1
ATOM 670 N N . HIS A 1 83 ? -6.759 6.527 -1.285 1.00 83.56 83 HIS A N 1
ATOM 671 C CA . HIS A 1 83 ? -8.172 6.619 -0.916 1.00 83.56 83 HIS A CA 1
ATOM 672 C C . HIS A 1 83 ? -8.548 5.672 0.217 1.00 83.56 83 HIS A C 1
ATOM 674 O O . HIS A 1 83 ? -8.038 4.563 0.306 1.00 83.56 83 HIS A O 1
ATOM 680 N N . TYR A 1 84 ? -9.485 6.108 1.056 1.00 79.75 84 TYR A N 1
ATOM 681 C CA . TYR A 1 84 ? -9.934 5.407 2.255 1.00 79.75 84 TYR A CA 1
ATOM 682 C C . TYR A 1 84 ? -11.381 4.977 2.112 1.00 79.75 84 TYR A C 1
ATOM 684 O O . TYR A 1 84 ? -12.253 5.812 1.863 1.00 79.75 84 TYR A O 1
ATOM 692 N N . GLU A 1 85 ? -11.655 3.707 2.389 1.00 78.38 85 GLU A N 1
ATOM 693 C CA . GLU A 1 85 ? -13.019 3.231 2.587 1.00 78.38 85 GLU A CA 1
ATOM 694 C C . GLU A 1 85 ? -13.332 2.982 4.066 1.00 78.38 85 GLU A C 1
ATOM 696 O O . GLU A 1 85 ? -12.452 2.875 4.920 1.00 78.38 85 GLU A O 1
ATOM 701 N N . ASN A 1 86 ? -14.631 2.869 4.358 1.00 70.00 86 ASN A N 1
ATOM 702 C CA . ASN A 1 86 ? -15.193 2.639 5.691 1.00 70.00 86 ASN A CA 1
ATOM 703 C C . ASN A 1 86 ? -15.010 3.791 6.703 1.00 70.00 86 ASN A C 1
ATOM 705 O O . ASN A 1 86 ? -14.931 3.584 7.912 1.00 70.00 86 ASN A O 1
ATOM 709 N N . TYR A 1 87 ? -15.084 5.036 6.221 1.00 59.03 87 TYR A N 1
ATOM 710 C CA . TYR A 1 87 ? -15.048 6.247 7.060 1.00 59.03 87 TYR A CA 1
ATOM 711 C C . TYR A 1 87 ? -16.130 6.302 8.158 1.00 59.03 87 TYR A C 1
ATOM 713 O O . TYR A 1 87 ? -16.006 7.046 9.128 1.00 59.03 87 TYR A O 1
ATOM 721 N N . ARG A 1 88 ? -17.226 5.550 7.986 1.00 57.09 88 ARG A N 1
ATOM 722 C CA . ARG A 1 88 ? -18.366 5.516 8.916 1.00 57.09 88 ARG A CA 1
ATOM 723 C C . ARG A 1 88 ? -18.197 4.501 10.050 1.00 57.09 88 ARG A C 1
ATOM 725 O O . ARG A 1 88 ? -19.085 4.439 10.893 1.00 57.09 88 ARG A O 1
ATOM 732 N N . GLY A 1 89 ? -17.125 3.700 10.046 1.00 64.19 89 GLY A N 1
ATOM 733 C CA . GLY A 1 89 ? -16.881 2.678 11.067 1.00 64.19 89 GLY A CA 1
ATOM 734 C C . GLY A 1 89 ? -17.962 1.595 11.110 1.00 64.19 89 GLY A C 1
ATOM 735 O O . GLY A 1 89 ? -18.347 1.145 12.182 1.00 64.19 89 GLY A O 1
ATOM 736 N N . ILE A 1 90 ? -18.508 1.201 9.951 1.00 70.00 90 ILE A N 1
ATOM 737 C CA . ILE A 1 90 ? -19.562 0.167 9.884 1.00 70.00 90 ILE A CA 1
ATOM 738 C C . ILE A 1 90 ? -18.996 -1.197 10.304 1.00 70.00 90 ILE A C 1
ATOM 740 O O . ILE A 1 90 ? -19.696 -2.017 10.895 1.00 70.00 90 ILE A O 1
ATOM 744 N N . LYS A 1 91 ? -17.721 -1.427 9.993 1.00 73.88 91 LYS A N 1
ATOM 745 C CA . LYS A 1 91 ? -16.907 -2.547 10.474 1.00 73.88 91 LYS A CA 1
ATOM 746 C C . LYS A 1 91 ? -15.653 -2.003 11.136 1.00 73.88 91 LYS A C 1
ATOM 748 O O . LYS A 1 91 ? -15.188 -0.955 10.706 1.00 73.88 91 LYS A O 1
ATOM 753 N N . GLU A 1 92 ? -15.076 -2.725 12.091 1.00 78.31 92 GLU A N 1
ATOM 754 C CA . GLU A 1 92 ? -13.745 -2.441 12.656 1.00 78.31 92 GLU A CA 1
ATOM 755 C C . GLU A 1 92 ? -12.642 -2.837 11.661 1.00 78.31 92 GLU A C 1
ATOM 757 O O . GLU A 1 92 ? -11.809 -3.684 11.936 1.00 78.31 92 GLU A O 1
ATOM 762 N N . GLU A 1 93 ? -12.672 -2.282 10.452 1.00 83.62 93 GLU A N 1
ATOM 763 C CA . GLU A 1 93 ? -11.718 -2.564 9.377 1.00 83.62 93 GLU A CA 1
ATOM 764 C C . GLU A 1 93 ? -11.482 -1.278 8.585 1.00 83.62 93 GLU A C 1
ATOM 766 O O . GLU A 1 93 ? -12.417 -0.512 8.352 1.00 83.62 93 GLU A O 1
ATOM 771 N N . VAL A 1 94 ? -10.258 -1.035 8.132 1.00 83.50 94 VAL A N 1
ATOM 772 C CA . VAL A 1 94 ? -9.949 0.087 7.237 1.00 83.50 94 VAL A CA 1
ATOM 773 C C . VAL A 1 94 ? -9.391 -0.469 5.942 1.00 83.50 94 VAL A C 1
ATOM 775 O O . VAL A 1 94 ? -8.508 -1.325 5.961 1.00 83.50 94 VAL A O 1
ATOM 778 N N . LEU A 1 95 ? -9.909 0.030 4.822 1.00 87.56 95 LEU A N 1
ATOM 779 C CA . LEU A 1 95 ? -9.392 -0.279 3.499 1.00 87.56 95 LEU A CA 1
ATOM 780 C C . LEU A 1 95 ? -8.747 0.968 2.912 1.00 87.56 95 LEU A C 1
ATOM 782 O O . LEU A 1 95 ? -9.360 2.036 2.914 1.00 87.56 95 LEU A O 1
ATOM 786 N N . ILE A 1 96 ? -7.525 0.824 2.418 1.00 88.44 96 ILE A N 1
ATOM 787 C CA . ILE A 1 96 ? -6.756 1.913 1.827 1.00 88.44 96 ILE A CA 1
ATOM 788 C C . ILE A 1 96 ? -6.334 1.497 0.428 1.00 88.44 96 ILE A C 1
ATOM 790 O O . ILE A 1 96 ? -5.629 0.505 0.267 1.00 88.44 96 ILE A O 1
ATOM 794 N N . HIS A 1 97 ? -6.736 2.268 -0.569 1.00 90.38 97 HIS A N 1
ATOM 795 C CA . HIS A 1 97 ? -6.298 2.126 -1.951 1.00 90.38 97 HIS A CA 1
ATOM 796 C C . HIS A 1 97 ? -5.087 3.016 -2.189 1.00 90.38 97 HIS A C 1
ATOM 798 O O . HIS A 1 97 ? -5.106 4.178 -1.795 1.00 90.38 97 HIS A O 1
ATOM 804 N N . LEU A 1 98 ? -4.050 2.474 -2.820 1.00 91.44 98 LEU A N 1
ATOM 805 C CA . LEU A 1 98 ? -2.762 3.122 -3.063 1.00 91.44 98 LEU A CA 1
ATOM 806 C C . LEU A 1 98 ? -2.363 2.935 -4.517 1.00 91.44 98 LEU A C 1
ATOM 808 O O . LEU A 1 98 ? -2.381 1.815 -5.025 1.00 91.44 98 LEU A O 1
ATOM 812 N N . HIS A 1 99 ? -2.018 4.021 -5.193 1.00 91.12 99 HIS A N 1
ATOM 813 C CA . HIS A 1 99 ? -1.622 3.991 -6.594 1.00 91.12 99 HIS A CA 1
ATOM 814 C C . HIS A 1 99 ? -0.227 4.592 -6.731 1.00 91.12 99 HIS A C 1
ATOM 816 O O . HIS A 1 99 ? 0.011 5.709 -6.274 1.00 91.12 99 HIS A O 1
ATOM 822 N N . PHE A 1 100 ? 0.675 3.880 -7.400 1.00 91.50 100 PHE A N 1
ATOM 823 C CA . PHE A 1 100 ? 2.028 4.348 -7.691 1.00 91.50 100 PHE A CA 1
ATOM 824 C C . PHE A 1 100 ? 2.242 4.380 -9.198 1.00 91.50 100 PHE A C 1
ATOM 826 O O . PHE A 1 100 ? 2.003 3.385 -9.882 1.00 91.50 100 PHE A O 1
ATOM 833 N N . GLU A 1 101 ? 2.695 5.518 -9.710 1.00 89.31 101 GLU A N 1
ATOM 834 C CA . GLU A 1 101 ? 3.151 5.619 -11.090 1.00 89.31 101 GLU A CA 1
ATOM 835 C C . GLU A 1 101 ? 4.554 5.021 -11.208 1.00 89.31 101 GLU A C 1
ATOM 837 O O . GLU A 1 101 ? 5.437 5.290 -10.395 1.00 89.31 101 GLU A O 1
ATOM 842 N N . THR A 1 102 ? 4.743 4.171 -12.209 1.00 86.75 102 THR A N 1
ATOM 843 C CA . THR A 1 102 ? 5.985 3.445 -12.465 1.00 86.75 102 THR A CA 1
ATOM 844 C C . THR A 1 102 ? 6.224 3.351 -13.963 1.00 86.75 102 THR A C 1
ATOM 846 O O . THR A 1 102 ? 5.294 3.418 -14.770 1.00 86.75 102 THR A O 1
ATOM 849 N N . MET A 1 103 ? 7.482 3.135 -14.341 1.00 79.44 103 MET A N 1
ATOM 850 C CA . MET A 1 103 ? 7.831 2.715 -15.695 1.00 79.44 103 MET A CA 1
ATOM 851 C C . MET A 1 103 ? 7.074 1.430 -16.058 1.00 79.44 103 MET A C 1
ATOM 853 O O . MET A 1 103 ? 6.741 0.622 -15.185 1.00 79.44 103 MET A O 1
ATOM 857 N N . LYS A 1 104 ? 6.796 1.252 -17.353 1.00 72.81 104 LYS A N 1
ATOM 858 C CA . LYS A 1 104 ? 5.982 0.149 -17.890 1.00 72.81 104 LYS A CA 1
ATOM 859 C C . LYS A 1 104 ? 6.423 -1.252 -17.455 1.00 72.81 104 LYS A C 1
ATOM 861 O O . LYS A 1 104 ? 5.570 -2.106 -17.235 1.00 72.81 104 LYS A O 1
ATOM 866 N N . GLU A 1 105 ? 7.728 -1.488 -17.349 1.00 76.31 105 GLU A N 1
ATOM 867 C CA . GLU A 1 105 ? 8.277 -2.754 -16.862 1.00 76.31 105 GLU A CA 1
ATOM 868 C C . GLU A 1 105 ? 9.001 -2.539 -15.536 1.00 76.31 105 GLU A C 1
ATOM 870 O O . GLU A 1 105 ? 9.960 -1.772 -15.449 1.00 76.31 105 GLU A O 1
ATOM 875 N N . ILE A 1 106 ? 8.543 -3.252 -14.508 1.00 84.38 106 ILE A N 1
ATOM 876 C CA . ILE A 1 106 ? 9.233 -3.360 -13.226 1.00 84.38 106 ILE A CA 1
ATOM 877 C C . ILE A 1 106 ? 10.247 -4.496 -13.349 1.00 84.38 106 ILE A C 1
ATOM 879 O O . ILE A 1 106 ? 9.856 -5.631 -13.618 1.00 84.38 106 ILE A O 1
ATOM 883 N N . THR A 1 107 ? 11.536 -4.211 -13.170 1.00 88.00 107 THR A N 1
ATOM 884 C CA . THR A 1 107 ? 12.601 -5.227 -13.266 1.00 88.00 107 THR A CA 1
ATOM 885 C C . THR A 1 107 ? 13.051 -5.763 -11.913 1.00 88.00 107 THR A C 1
ATOM 887 O O . THR A 1 107 ? 13.511 -6.899 -11.837 1.00 88.00 107 THR A O 1
ATOM 890 N N . ASP A 1 108 ? 12.907 -4.961 -10.859 1.00 92.38 108 ASP A N 1
ATOM 891 C CA . ASP A 1 108 ? 13.306 -5.294 -9.491 1.00 92.38 108 ASP A CA 1
ATOM 892 C C . ASP A 1 108 ? 12.083 -5.438 -8.586 1.00 92.38 108 ASP A C 1
ATOM 894 O O . ASP A 1 108 ? 11.001 -4.949 -8.909 1.00 92.38 108 ASP A O 1
ATOM 898 N N . ASP A 1 109 ? 12.251 -6.087 -7.436 1.00 94.38 109 ASP A N 1
ATOM 899 C CA . ASP A 1 109 ? 11.173 -6.216 -6.458 1.00 94.38 109 ASP A CA 1
ATOM 900 C C . ASP A 1 109 ? 10.613 -4.844 -6.064 1.00 94.38 109 ASP A C 1
ATOM 902 O O . ASP A 1 109 ? 11.345 -3.884 -5.807 1.00 94.38 109 ASP A O 1
ATOM 906 N N . PHE A 1 110 ? 9.289 -4.773 -5.995 1.00 94.88 110 PHE A N 1
ATOM 907 C CA . PHE A 1 110 ? 8.565 -3.572 -5.622 1.00 94.88 110 PHE A CA 1
ATOM 908 C C . PHE A 1 110 ? 8.211 -3.661 -4.143 1.00 94.88 110 PHE A C 1
ATOM 910 O O . PHE A 1 110 ? 7.472 -4.555 -3.725 1.00 94.88 110 PHE A O 1
ATOM 917 N N . THR A 1 111 ? 8.737 -2.747 -3.335 1.00 97.25 111 THR A N 1
ATOM 918 C CA . THR A 1 111 ? 8.497 -2.748 -1.889 1.00 97.25 111 THR A CA 1
ATOM 919 C C . THR A 1 111 ? 7.618 -1.577 -1.500 1.00 97.25 111 THR A C 1
ATOM 921 O O . THR A 1 111 ? 8.053 -0.437 -1.585 1.00 97.25 111 THR A O 1
ATOM 924 N N . VAL A 1 112 ? 6.404 -1.839 -1.019 1.00 96.56 112 VAL A N 1
ATOM 925 C CA . VAL A 1 112 ? 5.571 -0.804 -0.394 1.00 96.56 112 VAL A CA 1
ATOM 926 C C . VAL A 1 112 ? 5.929 -0.718 1.083 1.00 96.56 112 VAL A C 1
ATOM 928 O O . VAL A 1 112 ? 5.923 -1.724 1.793 1.00 96.56 112 VAL A O 1
ATOM 931 N N . VAL A 1 113 ? 6.232 0.487 1.547 1.00 96.19 113 VAL A N 1
ATOM 932 C CA . VAL A 1 113 ? 6.600 0.791 2.928 1.00 96.19 113 VAL A CA 1
ATOM 933 C C . VAL A 1 113 ? 5.495 1.630 3.553 1.00 96.19 113 VAL A C 1
ATOM 935 O O . VAL A 1 113 ? 5.131 2.673 3.016 1.00 96.19 113 VAL A O 1
ATOM 938 N N . LEU A 1 114 ? 4.974 1.173 4.689 1.00 93.06 114 LEU A N 1
ATOM 939 C CA . LEU A 1 114 ? 4.063 1.912 5.558 1.00 93.06 114 LEU A CA 1
ATOM 940 C C . LEU A 1 114 ? 4.818 2.324 6.822 1.00 93.06 114 LEU A C 1
ATOM 942 O O . LEU A 1 114 ? 5.196 1.476 7.628 1.00 93.06 114 LEU A O 1
ATOM 946 N N . ASN A 1 115 ? 4.976 3.627 7.023 1.00 89.19 115 ASN A N 1
ATOM 947 C CA . ASN A 1 115 ? 5.484 4.197 8.266 1.00 89.19 115 ASN A CA 1
ATOM 948 C C . ASN A 1 115 ? 4.317 4.489 9.218 1.00 89.19 115 ASN A C 1
ATOM 950 O O . ASN A 1 115 ? 3.800 5.605 9.255 1.00 89.19 115 ASN A O 1
ATOM 954 N N . ASP A 1 116 ? 3.868 3.486 9.975 1.00 81.25 116 ASP A N 1
ATOM 955 C CA . ASP A 1 116 ? 2.672 3.600 10.809 1.00 81.25 116 ASP A CA 1
ATOM 956 C C . ASP A 1 116 ? 2.938 4.318 12.142 1.00 81.25 116 ASP A C 1
ATOM 958 O O . ASP A 1 116 ? 3.194 3.710 13.188 1.00 81.25 116 ASP A O 1
ATOM 962 N N . PHE A 1 117 ? 2.807 5.645 12.111 1.00 75.31 117 PHE A N 1
ATOM 963 C CA . PHE A 1 117 ? 2.735 6.462 13.322 1.00 75.31 117 PHE A CA 1
ATOM 964 C C . PHE A 1 117 ? 1.313 6.600 13.884 1.00 75.31 117 PHE A C 1
ATOM 966 O O . PHE A 1 117 ? 1.160 7.077 15.008 1.00 75.31 117 PHE A O 1
ATOM 973 N N . ILE A 1 118 ? 0.276 6.221 13.125 1.00 73.44 118 ILE A N 1
ATOM 974 C CA . ILE A 1 118 ? -1.126 6.390 13.534 1.00 73.44 118 ILE A CA 1
ATOM 975 C C . ILE A 1 118 ? -1.447 5.406 14.650 1.00 73.44 118 ILE A C 1
ATOM 977 O O . ILE A 1 118 ? -1.940 5.808 15.702 1.00 73.44 118 ILE A O 1
ATOM 981 N N . PHE A 1 119 ? -1.119 4.134 14.438 1.00 75.06 119 PHE A N 1
ATOM 982 C CA . PHE A 1 119 ? -1.325 3.090 15.434 1.00 75.06 119 PHE A CA 1
ATOM 983 C C . PHE A 1 119 ? -0.036 2.716 16.175 1.00 75.06 119 PHE A C 1
ATOM 985 O O . PHE A 1 119 ? -0.030 1.777 16.972 1.00 75.06 119 PHE A O 1
ATOM 992 N N . GLN A 1 120 ? 1.049 3.461 15.925 1.00 77.25 120 GLN A N 1
ATOM 993 C CA . GLN A 1 120 ? 2.354 3.315 16.576 1.00 77.25 120 GLN A CA 1
ATOM 994 C C . GLN A 1 120 ? 2.918 1.889 16.481 1.00 77.25 120 GLN A C 1
ATOM 996 O O . GLN A 1 120 ? 3.605 1.421 17.389 1.00 77.25 120 GLN A O 1
ATOM 1001 N N . SER A 1 121 ? 2.624 1.183 15.385 1.00 81.06 121 SER A N 1
ATOM 1002 C CA 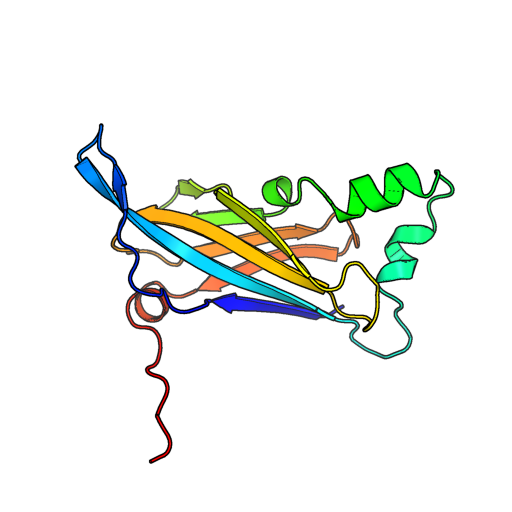. SER A 1 121 ? 3.092 -0.191 15.187 1.00 81.06 121 SER A CA 1
ATOM 1003 C C . SER A 1 121 ? 4.446 -0.284 14.474 1.00 81.06 121 SER A C 1
ATOM 1005 O O . SER A 1 121 ? 5.021 -1.370 14.410 1.00 81.06 121 SER A O 1
ATOM 1007 N N . GLY A 1 122 ? 4.993 0.850 14.020 1.00 86.56 122 GLY A N 1
ATOM 1008 C 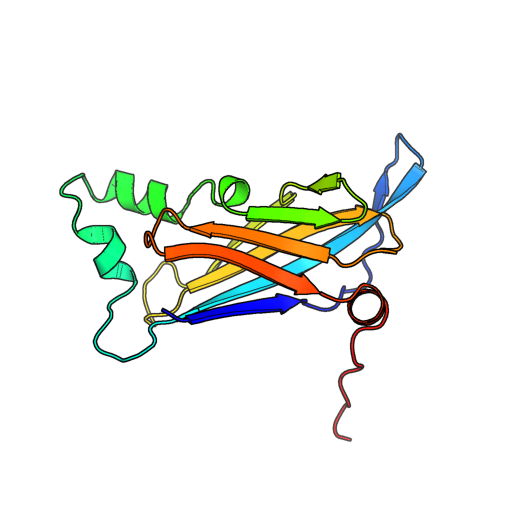CA . GLY A 1 122 ? 6.322 0.949 13.416 1.00 86.56 122 GLY A CA 1
ATOM 1009 C C . GLY A 1 122 ? 6.296 0.930 11.888 1.00 86.56 122 GLY A C 1
ATOM 1010 O O . GLY A 1 122 ? 5.322 1.341 11.264 1.00 86.56 122 GLY A O 1
ATOM 1011 N N . GLU A 1 123 ? 7.400 0.492 11.285 1.00 93.25 123 GLU A N 1
ATOM 1012 C CA . GLU A 1 123 ? 7.533 0.364 9.831 1.00 93.25 123 GLU A CA 1
ATOM 1013 C C . GLU A 1 123 ? 7.082 -1.029 9.370 1.00 93.25 123 GLU A C 1
ATOM 1015 O O . GLU A 1 123 ? 7.520 -2.044 9.916 1.00 93.25 123 GLU A O 1
ATOM 1020 N N . HIS A 1 124 ? 6.254 -1.078 8.325 1.00 94.31 124 HIS A N 1
ATOM 1021 C CA . HIS A 1 124 ? 5.842 -2.312 7.653 1.00 94.31 124 HIS A CA 1
ATOM 1022 C C . HIS A 1 124 ? 6.316 -2.295 6.209 1.00 94.31 124 HIS A C 1
ATOM 1024 O O . HIS A 1 124 ? 6.076 -1.326 5.491 1.00 94.31 124 HIS A O 1
ATOM 1030 N N . ARG A 1 125 ? 6.950 -3.383 5.768 1.00 96.88 125 ARG A N 1
ATOM 1031 C CA . ARG A 1 125 ? 7.454 -3.537 4.399 1.00 96.88 125 ARG A CA 1
ATOM 1032 C C . ARG A 1 125 ? 6.751 -4.704 3.720 1.00 96.88 125 ARG A C 1
ATOM 1034 O O . ARG A 1 125 ? 6.791 -5.829 4.216 1.00 96.88 125 ARG A O 1
ATOM 1041 N N . PHE A 1 126 ? 6.143 -4.436 2.573 1.00 96.75 126 PHE A N 1
ATOM 1042 C CA . PHE A 1 126 ? 5.448 -5.415 1.746 1.00 96.75 126 PHE A CA 1
ATOM 1043 C C . PHE A 1 126 ? 6.208 -5.568 0.433 1.00 96.75 126 PHE A C 1
ATOM 1045 O O . PHE A 1 126 ? 6.232 -4.641 -0.373 1.00 96.75 126 PHE A O 1
ATOM 1052 N N . VAL A 1 127 ? 6.844 -6.721 0.236 1.00 96.25 127 VAL A N 1
ATOM 1053 C CA . VAL A 1 127 ? 7.695 -6.988 -0.931 1.00 96.25 127 VAL A CA 1
ATOM 1054 C C . VAL A 1 127 ? 6.912 -7.790 -1.966 1.00 96.25 127 VAL A C 1
ATOM 1056 O O . VAL A 1 127 ? 6.358 -8.845 -1.649 1.00 96.25 127 VAL A O 1
ATOM 1059 N N . PHE A 1 128 ? 6.887 -7.298 -3.201 1.00 94.31 128 PHE A N 1
ATOM 1060 C CA . PHE A 1 128 ? 6.261 -7.948 -4.344 1.00 94.31 128 PHE A CA 1
ATOM 1061 C C . PHE A 1 128 ? 7.315 -8.253 -5.405 1.00 94.31 128 PHE A C 1
ATOM 1063 O O . PHE A 1 128 ? 8.003 -7.355 -5.885 1.00 94.31 128 PHE A O 1
ATOM 1070 N N . GLU A 1 129 ? 7.404 -9.523 -5.793 1.00 93.06 129 GLU A N 1
ATOM 1071 C CA . GLU A 1 129 ? 8.303 -9.960 -6.862 1.00 93.06 129 GLU A CA 1
ATOM 1072 C C . GLU A 1 129 ? 7.895 -9.328 -8.198 1.00 93.06 129 GLU A C 1
ATOM 1074 O O . GLU A 1 129 ? 6.724 -9.403 -8.590 1.00 93.06 129 GLU A O 1
ATOM 1079 N N . ALA A 1 130 ? 8.868 -8.768 -8.918 1.00 90.94 130 ALA A N 1
ATOM 1080 C CA . ALA A 1 130 ? 8.657 -8.114 -10.212 1.00 90.94 130 ALA A CA 1
ATOM 1081 C C . ALA A 1 130 ? 7.855 -8.985 -11.196 1.00 90.94 130 ALA A C 1
ATOM 1083 O O . ALA A 1 130 ? 6.875 -8.536 -11.792 1.00 90.94 130 ALA A O 1
ATOM 1084 N N . ASP A 1 131 ? 8.222 -10.267 -11.313 1.00 89.31 131 ASP A N 1
ATOM 1085 C CA . ASP A 1 131 ? 7.554 -11.215 -12.210 1.00 89.31 131 ASP A CA 1
ATOM 1086 C C . ASP A 1 131 ? 6.062 -11.376 -11.879 1.00 89.31 131 ASP A C 1
ATOM 1088 O O . ASP A 1 131 ? 5.223 -11.367 -12.775 1.00 89.31 131 ASP A O 1
ATOM 1092 N N . LYS A 1 132 ? 5.698 -11.422 -10.592 1.00 87.94 132 LYS A N 1
ATOM 1093 C CA . LYS A 1 132 ? 4.298 -11.559 -10.152 1.00 87.94 132 LYS A CA 1
ATOM 1094 C C . LYS A 1 132 ? 3.476 -10.289 -10.371 1.00 87.94 132 LYS A C 1
ATOM 1096 O O . LYS A 1 132 ? 2.255 -10.380 -10.493 1.00 87.94 132 LYS A O 1
ATOM 1101 N N . LEU A 1 133 ? 4.117 -9.120 -10.401 1.00 86.69 133 LEU A N 1
ATOM 1102 C CA . LEU A 1 133 ? 3.463 -7.845 -10.711 1.00 86.69 133 LEU A CA 1
ATOM 1103 C C . LEU A 1 133 ? 3.259 -7.639 -12.211 1.00 86.69 133 LEU A C 1
ATOM 1105 O O . LEU A 1 133 ? 2.241 -7.078 -12.617 1.00 86.69 133 LEU A O 1
ATOM 1109 N N . ASN A 1 134 ? 4.214 -8.088 -13.026 1.00 83.62 134 ASN A N 1
ATOM 1110 C CA . ASN A 1 134 ? 4.125 -8.015 -14.484 1.00 83.62 134 ASN A CA 1
ATOM 1111 C C . ASN A 1 134 ? 3.219 -9.117 -15.055 1.00 83.62 134 ASN A C 1
ATOM 1113 O O . ASN A 1 134 ? 2.534 -8.900 -16.052 1.00 83.62 134 ASN A O 1
ATOM 1117 N N . ASN A 1 135 ? 3.178 -10.278 -14.397 1.00 83.00 135 ASN A N 1
ATOM 1118 C CA . ASN A 1 135 ? 2.397 -11.448 -14.787 1.00 83.00 135 ASN A CA 1
ATOM 1119 C C . ASN A 1 135 ? 1.436 -11.860 -13.656 1.00 83.00 135 ASN A C 1
ATOM 1121 O O . ASN A 1 135 ? 1.594 -12.940 -13.072 1.00 83.00 135 ASN A O 1
ATOM 1125 N N . PRO A 1 136 ? 0.438 -11.020 -13.307 1.00 78.12 136 PRO A N 1
ATOM 1126 C CA . PRO A 1 136 ? -0.495 -11.351 -12.242 1.00 78.12 136 PRO A CA 1
ATOM 1127 C C . PRO A 1 136 ? -1.251 -12.646 -12.579 1.00 78.12 136 PRO A C 1
ATOM 1129 O O . PRO A 1 136 ? -1.584 -12.8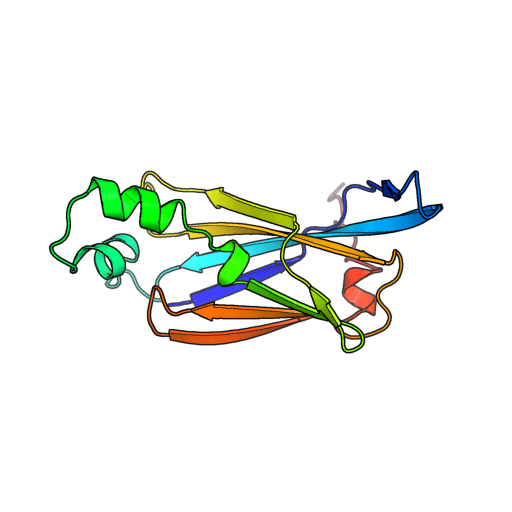95 -13.744 1.00 78.12 136 PRO A O 1
ATOM 1132 N N . PRO A 1 137 ? -1.543 -13.494 -11.576 1.00 72.81 137 PRO A N 1
ATOM 1133 C CA . PRO A 1 137 ? -2.234 -14.751 -11.809 1.00 72.81 137 PRO A CA 1
ATOM 1134 C C . PRO A 1 137 ? -3.593 -14.490 -12.462 1.00 72.81 137 PRO A C 1
ATOM 1136 O O . PRO A 1 137 ? -4.418 -13.741 -11.938 1.00 72.81 137 PRO A O 1
ATOM 1139 N N . LEU A 1 138 ? -3.833 -15.136 -13.604 1.00 69.44 138 LEU A N 1
ATOM 1140 C CA . LEU A 1 138 ? -5.109 -15.041 -14.302 1.00 69.44 138 LEU A CA 1
ATOM 1141 C C . LEU A 1 138 ? -6.224 -15.567 -13.396 1.00 69.44 138 LEU A C 1
ATOM 1143 O O . LEU A 1 138 ? -6.156 -16.699 -12.900 1.00 69.44 138 LEU A O 1
ATOM 1147 N N . LEU A 1 139 ? -7.274 -14.764 -13.214 1.00 63.22 139 LEU A N 1
ATOM 1148 C CA . LEU A 1 139 ? -8.506 -15.235 -12.596 1.00 63.22 139 LEU A CA 1
ATOM 1149 C C . LEU A 1 139 ? -9.028 -16.400 -13.439 1.00 63.22 139 LEU A C 1
ATOM 1151 O O . LEU A 1 139 ? -9.419 -16.222 -14.593 1.00 63.22 139 LEU A O 1
ATOM 1155 N N . LYS A 1 140 ? -9.021 -17.612 -12.876 1.00 56.09 140 LYS A N 1
ATOM 1156 C CA . LYS A 1 140 ? -9.726 -18.735 -13.489 1.00 56.09 140 LYS A CA 1
ATOM 1157 C C . LYS A 1 140 ? -11.212 -18.410 -13.440 1.00 56.09 140 LYS A C 1
ATOM 1159 O O . LYS A 1 140 ? -11.821 -18.489 -12.375 1.00 56.09 140 LYS A O 1
ATOM 1164 N N . THR A 1 141 ? -11.799 -18.061 -14.578 1.00 47.00 141 THR A N 1
ATOM 1165 C CA . THR A 1 141 ? -13.249 -18.113 -14.733 1.00 47.00 141 THR A CA 1
ATOM 1166 C C . THR A 1 141 ? -13.677 -19.562 -14.537 1.00 47.00 141 THR A C 1
ATOM 1168 O O . THR A 1 141 ? -13.258 -20.463 -15.266 1.00 47.00 141 THR A O 1
ATOM 1171 N N . ILE A 1 142 ? -14.452 -19.806 -13.482 1.00 50.03 142 ILE A N 1
ATOM 1172 C CA . ILE A 1 142 ? -15.143 -21.078 -13.302 1.00 50.03 142 ILE A CA 1
ATOM 1173 C C . ILE A 1 142 ? -16.253 -21.075 -14.357 1.00 50.03 142 ILE A C 1
ATOM 1175 O O . ILE A 1 142 ? -17.234 -20.350 -14.199 1.00 50.03 142 ILE A O 1
ATOM 1179 N N . ASN A 1 143 ? -16.032 -21.795 -15.458 1.00 42.31 143 ASN A N 1
ATOM 1180 C CA . ASN A 1 143 ? -17.062 -22.079 -16.461 1.00 42.31 143 ASN A CA 1
ATOM 1181 C C . ASN A 1 143 ? -18.028 -23.148 -15.949 1.00 42.31 143 ASN A C 1
ATOM 1183 O O . ASN A 1 143 ? -17.535 -24.129 -15.344 1.00 42.31 143 ASN A O 1
#

Foldseek 3Di:
DDKDKDKDADPPDWDQDPPPRFTKDKTKMKIKDADPDPVDQQLVLQVPPPDDPVVSLPVVVDVQLVQKWKDAPNDIWGFPDKDWPDSVCPDSMIMIMTITMDGPAGPAWIWMWGQDPSNDPGIDIDTHGRCCNNVPDDDPDPD